Protein AF-A0A225VG70-F1 (afdb_monomer_lite)

Sequence (156 aa):
MWVDADRQVATTNYWRAMEKRLGKIDTQEKLDAAKNTNEFRMFKRYAHTFDDSIASDMRSGYSDPRNYGNDLTKATNMMEWKARAEIWGEFKIHPEDVRTWLDDAKSVLMNANFDDIYRVYLASYDIALVKPTLLGAEAADKAVLKRFMLAEGSTT

Organism: NCBI:txid4795

Secondary structure (DSSP, 8-state):
-HHHHTTT--HHHHHHHHHHHH----SHHHHHHHHTSHHHHHHHHHHHHHHHHHHHHHHHSS---GGGG--TTT--STHHHHHHHHHHHHTT--HHHHHHHHHHHHTT-TT--HHHHHHHHHHHHHH--SPPPHHHHHHHHHHHHHHHHHHHHT--

Foldseek 3Di:
DVVVLVVLQALLVLVVVLCVVQPDDADPVSLVVSCLDPSLLVSLVSLLVNLVVQLVQVVVVPDNDQLSRHPLVRCPHCSSLLSSLLSCLQQVPDLVSLVVNLVSSCVRCVPDPSVVSPVSNVVNNVPHPDRQDPVRSVVVSVVSVVVVVVVVVVPD

Radius of gyration: 15.53 Å; chains: 1; bounding box: 44×32×43 Å

Structure (mmCIF, N/CA/C/O backbone):
data_AF-A0A225VG70-F1
#
_entry.id   AF-A0A225VG70-F1
#
loop_
_atom_site.group_PDB
_atom_site.id
_atom_site.type_symbol
_atom_site.label_atom_id
_atom_site.label_alt_id
_atom_site.label_comp_id
_atom_site.label_asym_id
_atom_site.label_entity_id
_atom_site.label_seq_id
_atom_site.pdbx_PDB_ins_code
_atom_site.Cartn_x
_atom_site.Cartn_y
_atom_site.Cartn_z
_atom_site.occupancy
_atom_site.B_iso_or_equiv
_atom_site.auth_seq_id
_atom_site.auth_comp_id
_atom_site.auth_asym_id
_atom_site.auth_atom_id
_atom_site.pdbx_PDB_model_num
ATOM 1 N N . MET A 1 1 ? -15.673 -1.383 -8.564 1.00 44.97 1 MET A N 1
ATOM 2 C CA . MET A 1 1 ? -14.422 -1.481 -7.785 1.00 44.97 1 MET A CA 1
ATOM 3 C C . MET A 1 1 ? -13.350 -2.230 -8.574 1.00 44.97 1 MET A C 1
ATOM 5 O O . MET A 1 1 ? -12.310 -1.638 -8.787 1.00 44.97 1 MET A O 1
ATOM 9 N N . TRP A 1 2 ? -13.620 -3.428 -9.119 1.00 37.53 2 TRP A N 1
ATOM 10 C CA . TRP A 1 2 ? -12.708 -4.126 -10.057 1.00 37.53 2 TRP A CA 1
ATOM 11 C C . TRP A 1 2 ? -12.391 -3.328 -11.337 1.00 37.53 2 TRP A C 1
ATOM 13 O O . TRP A 1 2 ? -11.246 -3.253 -11.751 1.00 37.53 2 TRP A O 1
ATOM 23 N N . VAL A 1 3 ? -13.387 -2.613 -11.874 1.00 49.53 3 VAL A N 1
ATOM 24 C CA . VAL A 1 3 ? -13.255 -1.785 -13.089 1.00 49.53 3 VAL A CA 1
ATOM 25 C C . VAL A 1 3 ? -12.199 -0.671 -12.971 1.00 49.53 3 VAL A C 1
ATOM 27 O O . VAL A 1 3 ? -11.679 -0.231 -13.988 1.00 49.53 3 VAL A O 1
ATOM 30 N N . ASP A 1 4 ? -11.875 -0.197 -11.763 1.00 50.66 4 ASP A N 1
ATOM 31 C CA . ASP A 1 4 ? -10.913 0.903 -11.590 1.00 50.66 4 ASP A CA 1
ATOM 32 C C . ASP A 1 4 ? -9.460 0.417 -11.493 1.00 50.66 4 ASP A C 1
ATOM 34 O O . ASP A 1 4 ? -8.556 1.150 -11.898 1.00 50.66 4 ASP A O 1
ATOM 38 N N . ALA A 1 5 ? -9.242 -0.821 -11.025 1.00 51.09 5 ALA A N 1
ATOM 39 C CA . ALA A 1 5 ? -7.925 -1.458 -11.039 1.00 51.09 5 ALA A CA 1
ATOM 40 C C . ALA A 1 5 ? -7.481 -1.732 -12.486 1.00 51.09 5 ALA A C 1
ATOM 42 O O . ALA A 1 5 ? -6.388 -1.332 -12.876 1.00 51.09 5 ALA A O 1
ATOM 43 N N . ASP A 1 6 ? -8.393 -2.246 -13.320 1.00 52.91 6 ASP A N 1
ATOM 44 C CA . ASP A 1 6 ? -8.168 -2.446 -14.762 1.00 52.91 6 ASP A CA 1
ATOM 45 C C . ASP A 1 6 ? -7.948 -1.123 -15.521 1.00 52.91 6 ASP A C 1
ATOM 47 O O . ASP A 1 6 ? -7.327 -1.087 -16.581 1.00 52.91 6 ASP A O 1
ATOM 51 N N . ARG A 1 7 ? -8.453 -0.005 -14.981 1.00 53.09 7 ARG A N 1
ATOM 52 C CA . ARG A 1 7 ? -8.252 1.352 -15.523 1.00 53.09 7 ARG A CA 1
ATOM 53 C C . ARG A 1 7 ? -6.978 2.025 -15.019 1.00 53.09 7 ARG A C 1
ATOM 55 O O . ARG A 1 7 ? -6.769 3.199 -15.320 1.00 53.09 7 ARG A O 1
ATOM 62 N N . GLN A 1 8 ? -6.163 1.317 -14.237 1.00 64.38 8 GLN A N 1
ATOM 63 C CA . GLN A 1 8 ? -4.941 1.832 -13.629 1.00 64.38 8 GLN A CA 1
ATOM 64 C C . GLN A 1 8 ? -5.156 3.160 -12.870 1.00 64.38 8 GLN A C 1
ATOM 66 O O . GLN A 1 8 ? -4.318 4.064 -12.895 1.00 64.38 8 GLN A O 1
ATOM 71 N N . VAL A 1 9 ? -6.295 3.310 -12.176 1.00 75.62 9 VAL A N 1
ATOM 72 C CA . VAL A 1 9 ? -6.526 4.488 -11.330 1.00 75.62 9 VAL A CA 1
ATOM 73 C C . VAL A 1 9 ? -5.535 4.452 -10.166 1.00 75.62 9 VAL A C 1
ATOM 75 O O . VAL A 1 9 ? -5.588 3.552 -9.333 1.00 75.62 9 VAL A O 1
ATOM 78 N N . ALA A 1 10 ? -4.650 5.444 -10.080 1.00 82.12 10 ALA A N 1
ATOM 79 C CA . ALA A 1 10 ? -3.602 5.466 -9.061 1.00 82.12 10 ALA A CA 1
ATOM 80 C C . ALA A 1 10 ? -4.141 5.261 -7.630 1.00 82.12 10 ALA A C 1
ATOM 82 O O . ALA A 1 10 ? -5.159 5.862 -7.254 1.00 82.12 10 ALA A O 1
ATOM 83 N N . THR A 1 11 ? -3.427 4.478 -6.811 1.00 87.38 11 THR A N 1
ATOM 84 C CA . THR A 1 11 ? -3.756 4.212 -5.395 1.00 87.38 11 THR A CA 1
ATOM 85 C C . THR A 1 11 ? -3.918 5.503 -4.597 1.00 87.38 11 THR A C 1
ATOM 87 O O . THR A 1 11 ? -4.784 5.593 -3.723 1.00 87.38 11 THR A O 1
ATOM 90 N N . THR A 1 12 ? -3.192 6.549 -4.994 1.00 87.38 12 THR A N 1
ATOM 91 C CA . THR A 1 12 ? -3.253 7.901 -4.427 1.00 87.38 12 THR A CA 1
ATOM 92 C C . THR A 1 12 ? -4.656 8.508 -4.477 1.00 87.38 12 THR A C 1
ATOM 94 O O . THR A 1 12 ? -5.046 9.260 -3.584 1.00 87.38 12 THR A O 1
ATOM 97 N N . ASN A 1 13 ? -5.478 8.171 -5.475 1.00 87.50 13 ASN A N 1
ATOM 98 C CA . ASN A 1 13 ? -6.858 8.661 -5.527 1.00 87.50 13 ASN A CA 1
ATOM 99 C C . ASN A 1 13 ? -7.726 8.026 -4.429 1.00 87.50 13 ASN A C 1
ATOM 101 O O . ASN A 1 13 ? -8.538 8.720 -3.813 1.00 87.50 13 ASN A O 1
ATOM 105 N N . TYR A 1 14 ? -7.525 6.736 -4.152 1.00 89.81 14 TYR A N 1
ATOM 106 C CA . TYR A 1 14 ? -8.212 6.028 -3.072 1.00 89.81 14 TYR A CA 1
ATOM 107 C C . TYR A 1 14 ? -7.711 6.487 -1.698 1.00 89.81 14 TYR A C 1
ATOM 109 O O . TYR A 1 14 ? -8.526 6.707 -0.802 1.00 89.81 14 TYR A O 1
ATOM 117 N N . TRP A 1 15 ? -6.406 6.742 -1.558 1.00 91.50 15 TRP A N 1
ATOM 118 C CA . TRP A 1 15 ? -5.835 7.361 -0.359 1.00 91.50 15 TRP A CA 1
ATOM 119 C C . TRP A 1 15 ? -6.475 8.724 -0.062 1.00 91.50 15 TRP A C 1
ATOM 121 O O . TRP A 1 15 ? -7.020 8.947 1.018 1.00 91.50 15 TRP A O 1
ATOM 131 N N . ARG A 1 16 ? -6.516 9.627 -1.051 1.00 90.69 16 ARG A N 1
ATOM 132 C CA . ARG A 1 16 ? -7.128 10.956 -0.880 1.00 90.69 16 ARG A CA 1
ATOM 133 C C . ARG A 1 16 ? -8.629 10.886 -0.608 1.00 90.69 16 ARG A C 1
ATOM 135 O O . ARG A 1 16 ? -9.163 11.746 0.090 1.00 90.69 16 ARG A O 1
ATOM 142 N N . ALA A 1 17 ? -9.332 9.900 -1.163 1.00 90.69 17 ALA A N 1
ATOM 143 C CA . ALA A 1 17 ? -10.742 9.678 -0.854 1.00 90.69 17 ALA A CA 1
ATOM 144 C C . ALA A 1 17 ? -10.946 9.257 0.612 1.00 90.69 17 ALA A C 1
ATOM 146 O O . ALA A 1 17 ? -11.889 9.731 1.246 1.00 90.69 17 ALA A O 1
ATOM 147 N N . MET A 1 18 ? -10.048 8.431 1.156 1.00 93.12 18 MET A N 1
ATOM 148 C CA . MET A 1 18 ? -10.019 8.092 2.580 1.00 93.12 18 MET A CA 1
ATOM 149 C C . MET A 1 18 ? -9.710 9.323 3.445 1.00 93.12 18 MET A C 1
ATOM 151 O O . MET A 1 18 ? -10.470 9.609 4.367 1.00 93.12 18 MET A O 1
ATOM 155 N N . GLU A 1 19 ? -8.680 10.111 3.118 1.00 93.44 19 GLU A N 1
ATOM 156 C CA . GLU A 1 19 ? -8.354 11.338 3.869 1.00 93.44 19 GLU A CA 1
ATOM 157 C C . GLU A 1 19 ? -9.495 12.366 3.860 1.00 93.44 19 GLU A C 1
ATOM 159 O O . GLU A 1 19 ? -9.709 13.073 4.841 1.00 93.44 19 GLU A O 1
ATOM 164 N N . LYS A 1 20 ? -10.285 12.445 2.782 1.00 93.06 20 LYS A N 1
ATOM 165 C CA . LYS A 1 20 ? -11.480 13.308 2.748 1.00 93.06 20 LYS A CA 1
ATOM 166 C C . LYS A 1 20 ? -12.541 12.911 3.778 1.00 93.06 20 LYS A C 1
ATOM 168 O O . LYS A 1 20 ? -13.326 13.768 4.171 1.00 93.06 20 LYS A O 1
ATOM 173 N N . ARG A 1 21 ? -12.598 11.638 4.175 1.00 93.12 21 ARG A N 1
ATOM 174 C CA . ARG A 1 21 ? -13.572 11.116 5.148 1.00 93.12 21 ARG A CA 1
ATOM 175 C C . ARG A 1 21 ? -13.034 11.127 6.573 1.00 93.12 21 ARG A C 1
ATOM 177 O O . ARG A 1 21 ? -13.767 11.480 7.486 1.00 93.12 21 ARG A O 1
ATOM 184 N N . LEU A 1 22 ? -11.767 10.753 6.748 1.00 93.31 22 LEU A N 1
ATOM 185 C CA . LEU A 1 22 ? -11.134 10.596 8.062 1.00 93.31 22 LEU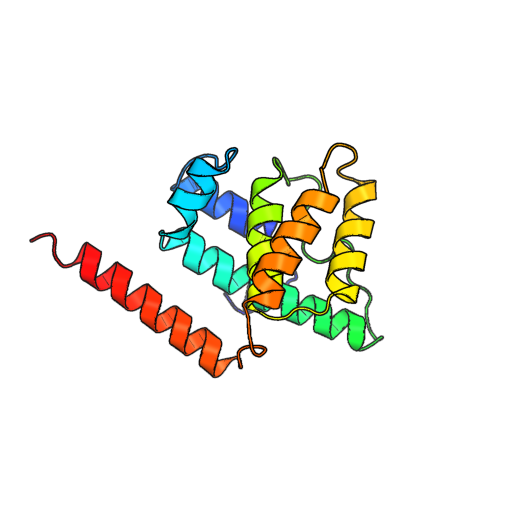 A CA 1
ATOM 186 C C . LEU A 1 22 ? -10.360 11.837 8.531 1.00 93.31 22 LEU A C 1
ATOM 188 O O . LEU A 1 22 ? -9.955 11.916 9.687 1.00 93.31 22 LEU A O 1
ATOM 192 N N . GLY A 1 23 ? -10.134 12.802 7.641 1.00 93.44 23 GLY A N 1
ATOM 193 C CA . GLY A 1 23 ? -9.169 13.876 7.841 1.00 93.44 23 GLY A CA 1
ATOM 194 C C . GLY A 1 23 ? -7.780 13.509 7.309 1.00 93.44 23 GLY A C 1
ATOM 195 O O . GLY A 1 23 ? -7.491 12.363 6.968 1.00 93.44 23 GLY A O 1
ATOM 196 N N . LYS A 1 24 ? -6.907 14.516 7.209 1.00 92.81 24 LYS A N 1
ATOM 197 C CA . LYS A 1 24 ? -5.548 14.364 6.670 1.00 92.81 24 LYS A CA 1
ATOM 198 C C . LYS A 1 24 ? -4.693 13.458 7.561 1.00 92.81 24 LYS A C 1
ATOM 200 O O . LYS A 1 24 ? -4.562 13.741 8.756 1.00 92.81 24 LYS A O 1
ATOM 205 N N . ILE A 1 25 ? -4.058 12.450 6.964 1.00 93.06 25 ILE A N 1
ATOM 206 C CA . ILE A 1 25 ? -3.236 11.440 7.641 1.00 93.06 25 ILE A CA 1
ATOM 207 C C . ILE A 1 25 ? -1.767 11.761 7.361 1.00 93.06 25 ILE A C 1
ATOM 209 O O . ILE A 1 25 ? -1.174 11.279 6.403 1.00 93.06 25 ILE A O 1
ATOM 213 N N . ASP A 1 26 ? -1.182 12.638 8.173 1.00 91.44 26 ASP A N 1
ATOM 214 C CA . ASP A 1 26 ? 0.192 13.134 8.011 1.00 91.44 26 ASP A CA 1
ATOM 215 C C . ASP A 1 26 ? 1.138 12.761 9.162 1.00 91.44 26 ASP A C 1
ATOM 217 O O . ASP A 1 26 ? 2.291 13.191 9.177 1.00 91.44 26 ASP A O 1
ATOM 221 N N . THR A 1 27 ? 0.681 11.926 10.095 1.00 92.31 27 THR A N 1
ATOM 222 C CA . THR A 1 27 ? 1.484 11.391 11.201 1.00 92.31 27 THR A CA 1
ATOM 223 C C . THR A 1 27 ? 1.277 9.886 11.348 1.00 92.31 27 THR A C 1
ATOM 225 O O . THR A 1 27 ? 0.242 9.352 10.941 1.00 92.31 27 THR A O 1
ATOM 228 N N . GLN A 1 28 ? 2.246 9.206 11.972 1.00 92.75 28 GLN A N 1
ATOM 229 C CA . GLN A 1 28 ? 2.155 7.771 12.259 1.00 92.75 28 GLN A CA 1
ATOM 230 C C . GLN A 1 28 ? 0.942 7.447 13.142 1.00 92.75 28 GLN A C 1
ATOM 232 O O . GLN A 1 28 ? 0.203 6.521 12.844 1.00 92.75 28 GLN A O 1
ATOM 237 N N . GLU A 1 29 ? 0.679 8.262 14.166 1.00 95.19 29 GLU A N 1
ATOM 238 C CA . GLU A 1 29 ? -0.475 8.096 15.060 1.00 95.19 29 GLU A CA 1
ATOM 239 C C . GLU A 1 29 ? -1.809 8.128 14.300 1.00 95.19 29 GLU A C 1
ATOM 241 O O . GLU A 1 29 ? -2.671 7.274 14.502 1.00 95.19 29 GLU A O 1
ATOM 246 N N . LYS A 1 30 ? -1.971 9.077 13.369 1.00 95.75 30 LYS A N 1
ATOM 247 C CA . LYS A 1 30 ? -3.176 9.153 12.533 1.00 95.75 30 LYS A CA 1
ATOM 248 C C . LYS A 1 30 ? -3.285 7.973 11.576 1.00 95.75 30 LYS A C 1
ATOM 250 O O . LYS A 1 30 ? -4.392 7.512 11.315 1.00 95.75 30 LYS A O 1
ATOM 255 N N . LEU A 1 31 ? -2.158 7.496 11.046 1.00 95.50 31 LEU A N 1
ATOM 256 C CA . LEU A 1 31 ? -2.132 6.299 10.212 1.00 95.50 31 LEU A CA 1
ATOM 257 C C . LEU A 1 31 ? -2.571 5.074 11.026 1.00 95.50 31 LEU A C 1
ATOM 259 O O . LEU A 1 31 ? -3.438 4.328 10.579 1.00 95.50 31 LEU A O 1
ATOM 263 N N . ASP A 1 32 ? -2.049 4.899 12.236 1.00 95.56 32 ASP A N 1
ATOM 264 C CA . ASP A 1 32 ? -2.404 3.776 13.105 1.00 95.56 32 ASP A CA 1
ATOM 265 C C . ASP A 1 32 ? -3.873 3.828 13.552 1.00 95.56 32 ASP A C 1
ATOM 267 O O . ASP A 1 32 ? -4.547 2.796 13.587 1.00 95.56 32 ASP A O 1
ATOM 271 N N . ALA A 1 33 ? -4.416 5.025 13.792 1.00 94.38 33 ALA A N 1
ATOM 272 C CA . ALA A 1 33 ? -5.848 5.212 14.009 1.00 94.38 33 ALA A CA 1
ATOM 273 C C . ALA A 1 33 ? -6.668 4.837 12.761 1.00 94.38 33 ALA A C 1
ATOM 275 O O . ALA A 1 33 ? -7.660 4.111 12.861 1.00 94.38 33 ALA A O 1
ATOM 276 N N . ALA A 1 34 ? -6.232 5.274 11.573 1.00 95.00 34 ALA A N 1
ATOM 277 C CA . ALA A 1 34 ? -6.913 4.986 10.316 1.00 95.00 34 ALA A CA 1
ATOM 278 C C . ALA A 1 34 ? -6.943 3.484 9.996 1.00 95.00 34 ALA A C 1
ATOM 280 O O . ALA A 1 34 ? -7.959 3.008 9.493 1.00 95.00 34 ALA A O 1
ATOM 281 N N . LYS A 1 35 ? -5.899 2.713 10.336 1.00 93.94 35 LYS A N 1
ATOM 282 C CA . LYS A 1 35 ? -5.830 1.257 10.085 1.00 93.94 35 LYS A CA 1
ATOM 283 C C . LYS A 1 35 ? -7.022 0.470 10.634 1.00 93.94 35 LYS A C 1
ATOM 285 O O . LYS A 1 35 ? -7.380 -0.566 10.076 1.00 93.94 35 LYS A O 1
ATOM 290 N N . ASN A 1 36 ? -7.661 0.979 11.686 1.00 90.38 36 ASN A N 1
ATOM 291 C CA . ASN A 1 36 ? -8.822 0.369 12.328 1.00 90.38 36 ASN A CA 1
ATOM 292 C C . ASN A 1 36 ? -10.167 0.902 11.800 1.00 90.38 36 ASN A C 1
ATOM 294 O O . ASN A 1 36 ? -11.169 0.820 12.503 1.00 90.38 36 ASN A O 1
ATOM 298 N N . THR A 1 37 ? -10.215 1.447 10.582 1.00 92.94 37 THR A N 1
ATOM 299 C CA . THR A 1 37 ? -11.440 1.994 9.970 1.00 92.94 37 THR A CA 1
ATOM 300 C C . THR A 1 37 ? -11.892 1.190 8.751 1.00 92.94 37 THR A C 1
ATOM 302 O O . THR A 1 37 ? -11.100 0.508 8.087 1.00 92.94 37 THR A O 1
ATOM 305 N N . ASN A 1 38 ? -13.180 1.294 8.410 1.00 92.75 38 ASN A N 1
ATOM 306 C CA . ASN A 1 38 ? -13.713 0.683 7.193 1.00 92.75 38 ASN A CA 1
ATOM 307 C C . ASN A 1 38 ? -13.146 1.355 5.927 1.00 92.75 38 ASN A C 1
ATOM 309 O O . ASN A 1 38 ? -12.914 0.681 4.923 1.00 92.75 38 ASN A O 1
ATOM 313 N N . GLU A 1 39 ? -12.865 2.657 5.974 1.00 93.81 39 GLU A N 1
ATOM 314 C CA . GLU A 1 39 ? -12.210 3.403 4.900 1.00 93.81 39 GLU A CA 1
ATOM 315 C C . GLU A 1 39 ? -10.823 2.834 4.588 1.00 93.81 39 GLU A C 1
ATOM 317 O O . GLU A 1 39 ? -10.515 2.584 3.420 1.00 93.81 39 GLU A O 1
ATOM 322 N N . PHE A 1 40 ? -10.012 2.561 5.615 1.00 94.81 40 PHE A N 1
ATOM 323 C CA . PHE A 1 40 ? -8.700 1.951 5.412 1.00 94.81 40 PHE A CA 1
ATOM 324 C C . PHE A 1 40 ? -8.806 0.516 4.905 1.00 94.81 40 PHE A C 1
ATOM 326 O O . PHE A 1 40 ? -8.044 0.131 4.023 1.00 94.81 40 PHE A O 1
ATOM 333 N N . ARG A 1 41 ? -9.784 -0.270 5.376 1.00 94.00 41 ARG A N 1
ATOM 334 C CA . ARG A 1 41 ? -10.064 -1.603 4.813 1.00 94.00 41 ARG A CA 1
ATOM 335 C C . ARG A 1 41 ? -10.334 -1.527 3.306 1.00 94.00 41 ARG A C 1
ATOM 337 O O . ARG A 1 41 ? -9.770 -2.309 2.544 1.00 94.00 41 ARG A O 1
ATOM 344 N N . MET A 1 42 ? -11.163 -0.576 2.866 1.00 92.50 42 MET A N 1
ATOM 345 C CA . MET A 1 42 ? -11.453 -0.364 1.443 1.00 92.50 42 MET A CA 1
ATOM 346 C C . MET A 1 42 ? -10.207 0.058 0.656 1.00 92.50 42 MET A C 1
ATOM 348 O O . MET A 1 42 ? -9.963 -0.486 -0.421 1.00 92.50 42 MET A O 1
ATOM 352 N N . PHE A 1 43 ? -9.411 0.987 1.19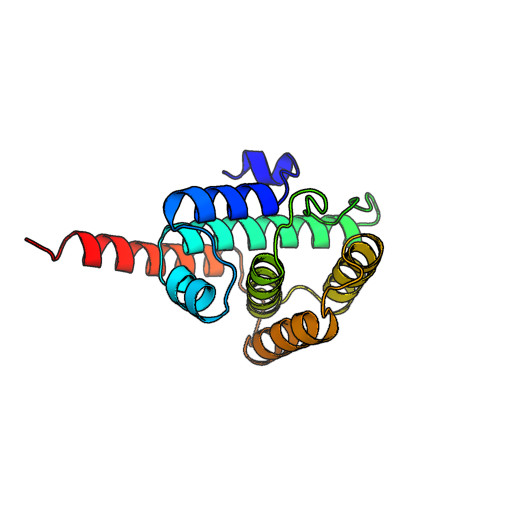5 1.00 93.50 43 PHE A N 1
ATOM 353 C CA . PHE A 1 43 ? -8.135 1.388 0.601 1.00 93.50 43 PHE A CA 1
ATOM 354 C C . PHE A 1 43 ? -7.181 0.197 0.469 1.00 93.50 43 PHE A C 1
ATOM 356 O O . PHE A 1 43 ? -6.689 -0.066 -0.623 1.00 93.50 43 PHE A O 1
ATOM 363 N N . LYS A 1 44 ? -6.977 -0.562 1.550 1.00 94.44 44 LYS A N 1
ATOM 364 C CA . LYS A 1 44 ? -6.104 -1.736 1.589 1.00 94.44 44 LYS A CA 1
ATOM 365 C C . LYS A 1 44 ? -6.511 -2.772 0.553 1.00 94.44 44 LYS A C 1
ATOM 367 O O . LYS A 1 44 ? -5.656 -3.226 -0.203 1.00 94.44 44 LYS A O 1
ATOM 372 N N . ARG A 1 45 ? -7.809 -3.095 0.480 1.00 91.62 45 ARG A N 1
ATOM 373 C CA . ARG A 1 45 ? -8.373 -4.005 -0.527 1.00 91.62 45 ARG A CA 1
ATOM 374 C C . ARG A 1 45 ? -8.036 -3.564 -1.953 1.00 91.62 45 ARG A C 1
ATOM 376 O O . ARG A 1 45 ? -7.617 -4.372 -2.779 1.00 91.62 45 ARG A O 1
ATOM 383 N N . TYR A 1 46 ? -8.234 -2.281 -2.242 1.00 91.19 46 TYR A N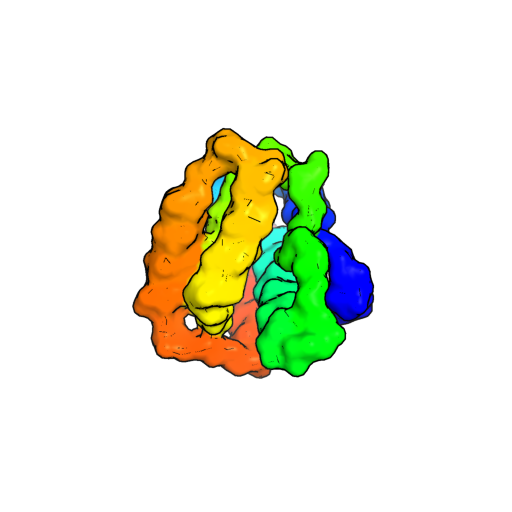 1
ATOM 384 C CA . TYR A 1 46 ? -7.919 -1.728 -3.552 1.00 91.19 46 TYR A CA 1
ATOM 385 C C . TYR A 1 46 ? -6.415 -1.786 -3.843 1.00 91.19 46 TYR A C 1
ATOM 387 O O . TYR A 1 46 ? -6.018 -2.337 -4.865 1.00 91.19 46 TYR A O 1
ATOM 395 N N . ALA A 1 47 ? -5.592 -1.279 -2.921 1.00 91.88 47 ALA A N 1
ATOM 396 C CA . ALA A 1 47 ? -4.147 -1.179 -3.075 1.00 91.88 47 ALA A CA 1
ATOM 397 C C . ALA A 1 47 ? -3.500 -2.541 -3.336 1.00 91.88 47 ALA A C 1
ATOM 399 O O . ALA A 1 47 ? -2.759 -2.668 -4.299 1.00 91.88 47 ALA A O 1
ATOM 400 N N . HIS A 1 48 ? -3.828 -3.585 -2.563 1.00 91.06 48 HIS A N 1
ATOM 401 C CA . HIS A 1 48 ? -3.212 -4.893 -2.810 1.00 91.06 48 HIS A CA 1
ATOM 402 C C . HIS A 1 48 ? -3.641 -5.500 -4.153 1.00 91.06 48 HIS A C 1
ATOM 404 O O . HIS A 1 48 ? -2.832 -6.149 -4.801 1.00 91.06 48 HIS A O 1
ATOM 410 N N . THR A 1 49 ? -4.900 -5.316 -4.574 1.00 88.75 49 THR A N 1
ATOM 411 C CA . THR A 1 49 ? -5.392 -5.873 -5.848 1.00 88.75 49 THR A CA 1
ATOM 412 C C . THR A 1 49 ? -4.712 -5.180 -7.024 1.00 88.75 49 THR A C 1
ATOM 414 O O . THR A 1 49 ? -4.294 -5.828 -7.977 1.00 88.75 49 THR A O 1
ATOM 417 N N . PHE A 1 50 ? -4.579 -3.860 -6.922 1.00 89.06 50 PHE A N 1
ATOM 418 C CA . PHE A 1 50 ? -3.891 -3.031 -7.895 1.00 89.06 50 PHE A CA 1
ATOM 419 C C . PHE A 1 50 ? -2.395 -3.361 -7.973 1.00 89.06 50 PHE A C 1
ATOM 421 O O . PHE A 1 50 ? -1.848 -3.586 -9.046 1.00 89.06 50 PHE A O 1
ATOM 428 N N . ASP A 1 51 ? -1.712 -3.404 -6.833 1.00 89.94 51 ASP A N 1
ATOM 429 C CA . ASP A 1 51 ? -0.262 -3.601 -6.797 1.00 89.94 51 ASP A CA 1
ATOM 430 C C . ASP A 1 51 ? 0.118 -5.018 -7.252 1.00 89.94 51 ASP A C 1
ATOM 432 O O . ASP A 1 51 ? 1.132 -5.206 -7.923 1.00 89.94 51 ASP A O 1
ATOM 436 N N . ASP A 1 52 ? -0.735 -6.011 -6.979 1.00 89.19 52 ASP A N 1
ATOM 437 C CA . ASP A 1 52 ? -0.576 -7.364 -7.515 1.00 89.19 52 ASP A CA 1
ATOM 438 C C . ASP A 1 52 ? -0.727 -7.408 -9.045 1.00 89.19 52 ASP A C 1
ATOM 440 O O . ASP A 1 52 ? 0.042 -8.099 -9.717 1.00 89.19 52 ASP A O 1
ATOM 444 N N . SER A 1 53 ? -1.660 -6.633 -9.619 1.00 87.06 53 SER A N 1
ATOM 445 C CA . SER A 1 53 ? -1.802 -6.551 -11.078 1.00 87.06 53 SER A CA 1
ATOM 446 C C . SER A 1 53 ? -0.598 -5.867 -11.728 1.00 87.06 53 SER A C 1
ATOM 448 O O . SER A 1 53 ? -0.095 -6.364 -12.729 1.00 87.06 53 SER A O 1
ATOM 450 N N . ILE A 1 54 ? -0.066 -4.796 -11.126 1.00 87.75 54 ILE A N 1
ATOM 451 C CA . ILE A 1 54 ? 1.167 -4.139 -11.597 1.00 87.75 54 ILE A CA 1
ATOM 452 C C . ILE A 1 54 ? 2.355 -5.101 -11.570 1.00 87.75 54 ILE A C 1
ATOM 454 O O . ILE A 1 54 ? 3.091 -5.192 -12.552 1.00 87.75 54 ILE A O 1
ATOM 458 N N . ALA A 1 55 ? 2.537 -5.844 -10.474 1.00 89.12 55 ALA A N 1
ATOM 459 C CA . ALA A 1 55 ? 3.603 -6.837 -10.375 1.00 89.12 55 ALA A CA 1
ATOM 460 C C . ALA A 1 55 ? 3.452 -7.932 -11.445 1.00 89.12 55 ALA A C 1
ATOM 462 O O . ALA A 1 55 ? 4.433 -8.331 -12.076 1.00 89.12 55 ALA A O 1
ATOM 463 N N . SER A 1 56 ? 2.222 -8.399 -11.683 1.00 87.44 56 SER A N 1
ATOM 464 C CA . SER A 1 56 ? 1.920 -9.361 -12.745 1.00 87.44 56 SER A CA 1
ATOM 465 C C . SER A 1 56 ? 2.268 -8.809 -14.131 1.00 87.44 56 SER A C 1
ATOM 467 O O . SER A 1 56 ? 2.926 -9.500 -14.909 1.00 87.44 56 SER A O 1
ATOM 469 N N . ASP A 1 57 ? 1.887 -7.565 -14.429 1.00 85.31 57 ASP A N 1
ATOM 470 C CA . ASP A 1 57 ? 2.172 -6.913 -15.710 1.00 85.31 57 ASP A CA 1
ATOM 471 C C . ASP A 1 57 ? 3.681 -6.787 -15.949 1.00 85.31 57 ASP A C 1
ATOM 473 O O . ASP A 1 57 ? 4.168 -7.233 -16.991 1.00 85.31 57 ASP A O 1
ATOM 477 N N . MET A 1 58 ? 4.435 -6.298 -14.958 1.00 85.31 58 MET A N 1
ATOM 478 C CA . MET A 1 58 ? 5.899 -6.200 -15.029 1.00 85.31 58 MET A CA 1
ATOM 479 C C . MET A 1 58 ? 6.555 -7.552 -15.318 1.00 85.31 58 MET A C 1
ATOM 481 O O . MET A 1 58 ? 7.420 -7.670 -16.186 1.00 85.31 58 MET A O 1
ATOM 485 N N . ARG A 1 59 ? 6.128 -8.600 -14.605 1.00 84.75 59 ARG A N 1
ATOM 486 C CA . ARG A 1 59 ? 6.682 -9.956 -14.740 1.00 84.75 59 ARG A CA 1
ATOM 487 C C . ARG A 1 59 ? 6.278 -10.638 -16.040 1.00 84.75 59 ARG A C 1
ATOM 489 O O . ARG A 1 59 ? 6.959 -11.564 -16.473 1.00 84.75 59 ARG A O 1
ATOM 496 N N . SER A 1 60 ? 5.184 -10.201 -16.659 1.00 84.19 60 SER A N 1
ATOM 497 C CA . SER A 1 60 ? 4.733 -10.730 -17.945 1.00 84.19 60 SER A CA 1
ATOM 498 C C . SER A 1 60 ? 5.665 -10.343 -19.100 1.00 84.19 60 SER A C 1
ATOM 500 O O . SER A 1 60 ? 5.675 -11.021 -20.125 1.00 84.19 60 SER A O 1
ATOM 502 N N . GLY A 1 61 ? 6.434 -9.255 -18.952 1.00 76.25 61 GLY A N 1
ATOM 503 C CA . GLY A 1 61 ? 7.314 -8.714 -19.991 1.00 76.25 61 GLY A CA 1
ATOM 504 C C . GLY A 1 61 ? 6.588 -8.035 -21.161 1.00 76.25 61 GLY A C 1
ATOM 505 O O . GLY A 1 61 ? 7.250 -7.515 -22.056 1.00 76.25 61 GLY A O 1
ATOM 506 N N . TYR A 1 62 ? 5.249 -8.013 -21.171 1.00 70.00 62 TYR A N 1
ATOM 507 C CA . TYR A 1 62 ? 4.451 -7.379 -22.228 1.00 70.00 62 TYR A CA 1
ATOM 508 C C . TYR A 1 62 ? 4.253 -5.875 -22.022 1.00 70.00 62 TYR A C 1
ATOM 510 O O . TYR A 1 62 ? 4.012 -5.151 -22.988 1.00 70.00 62 TYR A O 1
ATOM 518 N N . SER A 1 63 ? 4.332 -5.401 -20.778 1.00 70.38 63 SER A N 1
ATOM 519 C CA . SER A 1 63 ? 4.136 -3.999 -20.422 1.00 70.38 63 SER A CA 1
ATOM 520 C C . SER A 1 63 ? 4.954 -3.655 -19.184 1.00 70.38 63 SER A C 1
ATOM 522 O O . SER A 1 63 ? 4.936 -4.402 -18.212 1.00 70.38 63 SER A O 1
ATOM 524 N N . ASP A 1 64 ? 5.619 -2.502 -19.211 1.00 70.81 64 ASP A N 1
ATOM 525 C CA . ASP A 1 64 ? 6.250 -1.901 -18.038 1.00 70.81 64 ASP A CA 1
ATOM 526 C C . ASP A 1 64 ? 5.409 -0.692 -17.584 1.00 70.81 64 ASP A C 1
ATOM 528 O O . ASP A 1 64 ? 5.400 0.345 -18.268 1.00 70.81 64 ASP A O 1
ATOM 532 N N . PRO A 1 65 ? 4.599 -0.825 -16.515 1.00 71.19 65 PRO A N 1
ATOM 533 C CA . PRO A 1 65 ? 3.706 0.237 -16.073 1.00 71.19 65 PRO A CA 1
ATOM 534 C C . PRO A 1 65 ? 4.484 1.465 -15.594 1.00 71.19 65 PRO A C 1
ATOM 536 O O . PRO A 1 65 ? 5.281 1.404 -14.664 1.00 71.19 65 PRO A O 1
ATOM 539 N N . ARG A 1 66 ? 4.191 2.636 -16.166 1.00 69.25 66 ARG A N 1
ATOM 540 C CA . ARG A 1 66 ? 4.791 3.894 -15.696 1.00 69.25 66 ARG A CA 1
ATOM 541 C C . ARG A 1 66 ? 4.228 4.288 -14.332 1.00 69.25 66 ARG A C 1
ATOM 543 O O . ARG A 1 66 ? 3.014 4.258 -14.134 1.00 69.25 66 ARG A O 1
ATOM 550 N N . ASN A 1 67 ? 5.097 4.740 -13.428 1.00 70.62 67 ASN A N 1
ATOM 551 C CA . ASN A 1 67 ? 4.761 5.203 -12.075 1.00 70.62 67 ASN A CA 1
ATOM 552 C C . ASN A 1 67 ? 4.133 4.142 -11.146 1.00 70.62 67 ASN A C 1
ATOM 554 O O . ASN A 1 67 ? 3.683 4.495 -10.054 1.00 70.62 67 ASN A O 1
ATOM 558 N N . TYR A 1 68 ? 4.056 2.869 -11.564 1.00 75.25 68 TYR A N 1
ATOM 559 C CA . TYR A 1 68 ? 3.659 1.706 -10.751 1.00 75.25 68 TYR A CA 1
ATOM 560 C C . TYR A 1 68 ? 2.484 1.957 -9.782 1.00 75.25 68 TYR A C 1
ATOM 562 O O . TYR A 1 68 ? 2.540 1.663 -8.586 1.00 75.25 68 TYR A O 1
ATOM 570 N N . GLY A 1 69 ? 1.414 2.572 -10.299 1.00 64.25 69 GLY A N 1
ATOM 571 C CA . GLY A 1 69 ? 0.191 2.841 -9.535 1.00 64.25 69 GLY A CA 1
ATOM 572 C C . GLY A 1 69 ? 0.133 4.128 -8.741 1.00 64.25 69 GLY A C 1
ATOM 573 O O . GLY A 1 69 ? -0.856 4.363 -8.049 1.00 64.25 69 GLY A O 1
ATOM 574 N N . ASN A 1 70 ? 1.151 4.973 -8.837 1.00 71.06 70 ASN A N 1
ATOM 575 C CA . ASN A 1 70 ? 1.219 6.220 -8.099 1.00 71.06 70 ASN A CA 1
ATOM 576 C C . ASN A 1 70 ? 0.886 7.424 -8.962 1.00 71.06 70 ASN A C 1
ATOM 578 O O . ASN A 1 70 ? 1.353 7.564 -10.091 1.00 71.06 70 ASN A O 1
ATOM 582 N N . ASP A 1 71 ? 0.155 8.361 -8.364 1.00 75.00 71 ASP A N 1
ATOM 583 C CA . ASP A 1 71 ? 0.134 9.733 -8.846 1.00 75.00 71 ASP A CA 1
ATOM 584 C C . ASP A 1 71 ? 1.105 10.542 -7.985 1.00 75.00 71 ASP A C 1
ATOM 586 O O . ASP A 1 71 ? 0.739 11.143 -6.971 1.00 75.00 71 ASP A O 1
ATOM 590 N N . LEU A 1 72 ? 2.374 10.527 -8.395 1.00 70.56 72 LEU A N 1
ATOM 591 C CA . LEU A 1 72 ? 3.475 11.160 -7.668 1.00 70.56 72 LEU A CA 1
ATOM 592 C C . LEU A 1 72 ? 3.308 12.688 -7.555 1.00 70.56 72 LEU A C 1
ATOM 594 O O . LEU A 1 72 ? 3.903 13.305 -6.678 1.00 70.56 72 LEU A O 1
ATOM 598 N N . THR A 1 73 ? 2.443 13.298 -8.377 1.00 70.31 73 THR A N 1
ATOM 599 C CA . THR A 1 73 ? 2.096 14.729 -8.287 1.00 70.31 73 THR A CA 1
ATOM 600 C C . THR A 1 73 ? 1.077 15.034 -7.187 1.00 70.31 73 THR A C 1
ATOM 602 O O . THR A 1 73 ? 0.924 16.184 -6.773 1.00 70.31 73 THR A O 1
ATOM 605 N N . LYS A 1 74 ? 0.364 14.010 -6.702 1.00 72.25 74 LYS A N 1
ATOM 606 C CA . LYS A 1 74 ? -0.684 14.119 -5.678 1.00 72.25 74 LYS A CA 1
ATOM 607 C C . LYS A 1 74 ? -0.303 13.496 -4.341 1.00 72.25 74 LYS A C 1
ATOM 609 O O . LYS A 1 74 ? -1.045 13.704 -3.381 1.00 72.25 74 LYS A O 1
ATOM 614 N N . ALA A 1 75 ? 0.796 12.750 -4.266 1.00 66.88 75 ALA A N 1
ATOM 615 C CA . ALA A 1 75 ? 1.310 12.205 -3.016 1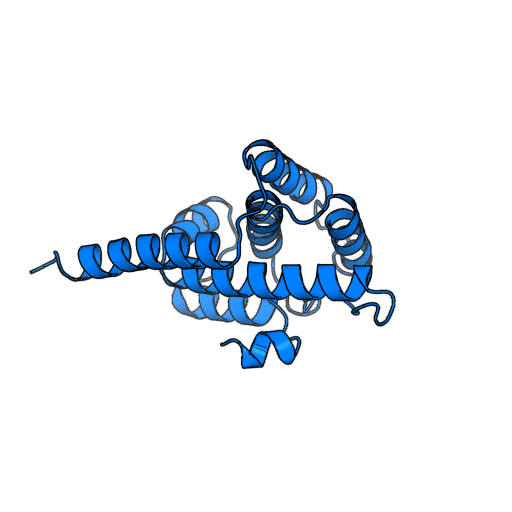.00 66.88 75 ALA A CA 1
ATOM 616 C C . ALA A 1 75 ? 1.743 13.359 -2.094 1.00 66.88 75 ALA A C 1
ATOM 618 O O . ALA A 1 75 ? 2.785 13.979 -2.284 1.00 66.88 75 ALA A O 1
ATOM 619 N N . THR A 1 76 ? 0.909 13.698 -1.107 1.00 61.06 76 THR A N 1
ATOM 620 C CA . THR A 1 76 ? 1.140 14.871 -0.246 1.00 61.06 76 THR A CA 1
ATOM 621 C C . THR A 1 76 ? 2.030 14.589 0.963 1.00 61.06 76 THR A C 1
ATOM 623 O O . THR A 1 76 ? 2.501 15.531 1.598 1.00 61.06 76 THR A O 1
ATOM 626 N N . ASN A 1 77 ? 2.212 13.317 1.337 1.00 74.50 77 ASN A N 1
ATOM 627 C CA . ASN A 1 77 ? 3.033 12.895 2.473 1.00 74.50 77 ASN A CA 1
ATOM 628 C C . ASN A 1 77 ? 3.452 11.412 2.346 1.00 74.50 77 ASN A C 1
ATOM 630 O O . ASN A 1 77 ? 2.926 10.672 1.517 1.00 74.50 77 ASN A O 1
ATOM 634 N N . MET A 1 78 ? 4.385 10.975 3.199 1.00 84.44 78 MET A N 1
ATOM 635 C CA . MET A 1 78 ? 4.923 9.605 3.187 1.00 84.44 78 MET A CA 1
ATOM 636 C C . MET A 1 78 ? 4.039 8.554 3.876 1.00 84.44 78 MET A C 1
ATOM 638 O O . MET A 1 78 ? 4.402 7.380 3.877 1.00 84.44 78 MET A O 1
ATOM 642 N N . MET A 1 79 ? 2.902 8.924 4.474 1.00 90.25 79 MET A N 1
ATOM 643 C CA . MET A 1 79 ? 2.039 7.968 5.184 1.00 90.25 79 MET A CA 1
ATOM 644 C C . MET A 1 79 ? 1.325 7.016 4.226 1.00 90.25 79 MET A C 1
ATOM 646 O O . MET A 1 79 ? 1.190 5.843 4.561 1.00 90.25 79 MET A O 1
ATOM 650 N N . GLU A 1 80 ? 0.951 7.467 3.021 1.00 90.31 80 GLU A N 1
ATO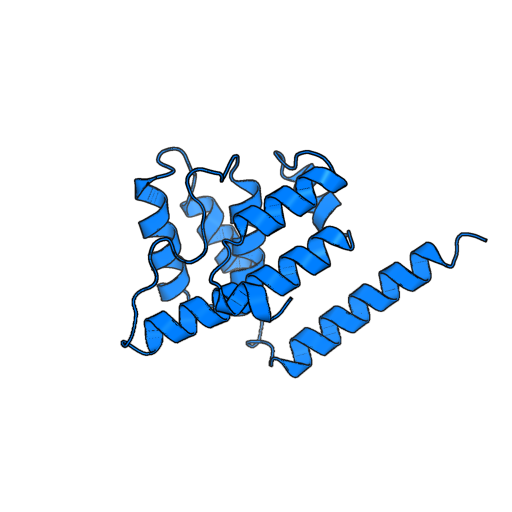M 651 C CA . GLU A 1 80 ? 0.425 6.564 1.983 1.00 90.31 80 GLU A CA 1
ATOM 652 C C . GLU A 1 80 ? 1.448 5.468 1.657 1.00 90.31 80 GLU A C 1
ATOM 654 O O . GLU A 1 80 ? 1.116 4.286 1.624 1.00 90.31 80 GLU A O 1
ATOM 659 N N . TRP A 1 81 ? 2.712 5.856 1.474 1.00 89.50 81 TRP A N 1
ATOM 660 C CA . TRP A 1 81 ? 3.805 4.936 1.160 1.00 89.50 81 TRP A CA 1
ATOM 661 C C . TRP A 1 81 ? 4.108 3.976 2.303 1.00 89.50 81 TRP A C 1
ATOM 663 O O . TRP A 1 81 ? 4.343 2.799 2.050 1.00 89.50 81 TRP A O 1
ATOM 673 N N . LYS A 1 82 ? 4.053 4.441 3.557 1.00 92.62 82 LYS A N 1
ATOM 674 C CA . LYS A 1 82 ? 4.167 3.554 4.724 1.00 92.62 82 LYS A CA 1
ATOM 675 C C . LYS A 1 82 ? 3.033 2.537 4.759 1.00 92.62 82 LYS A C 1
ATOM 677 O O . LYS A 1 82 ? 3.296 1.350 4.910 1.00 92.62 82 LYS A O 1
ATOM 682 N N . ALA A 1 83 ? 1.794 2.982 4.552 1.00 94.44 83 ALA A N 1
ATOM 683 C CA . ALA A 1 83 ? 0.639 2.093 4.505 1.00 94.44 83 ALA A CA 1
ATOM 684 C C . ALA A 1 83 ? 0.763 1.061 3.376 1.00 94.44 83 ALA A C 1
ATOM 686 O O . ALA A 1 83 ? 0.522 -0.123 3.594 1.00 94.44 83 ALA A O 1
ATOM 687 N N . ARG A 1 84 ? 1.176 1.486 2.177 1.00 93.31 84 ARG A N 1
ATOM 688 C CA . ARG A 1 84 ? 1.399 0.573 1.051 1.00 93.31 84 ARG A CA 1
ATOM 689 C C . ARG A 1 84 ? 2.550 -0.390 1.300 1.00 93.31 84 ARG A C 1
ATOM 691 O O . ARG A 1 84 ? 2.395 -1.559 0.986 1.00 93.31 84 ARG A O 1
ATOM 698 N N . ALA A 1 85 ? 3.639 0.042 1.931 1.00 94.62 85 ALA A N 1
ATOM 699 C CA . ALA A 1 85 ? 4.744 -0.841 2.293 1.00 94.62 85 ALA A CA 1
ATOM 700 C C . ALA A 1 85 ? 4.311 -1.980 3.221 1.00 94.62 85 ALA A C 1
ATOM 702 O O . ALA A 1 85 ? 4.669 -3.132 2.974 1.00 94.62 85 ALA A O 1
ATOM 703 N N . GLU A 1 86 ? 3.493 -1.683 4.234 1.00 96.06 86 GLU A N 1
ATOM 704 C CA . GLU A 1 86 ? 2.903 -2.722 5.084 1.00 96.06 86 GLU A CA 1
ATOM 705 C C . GLU A 1 86 ? 2.064 -3.698 4.254 1.00 96.06 86 GLU A C 1
ATOM 707 O O . GLU A 1 86 ? 2.254 -4.910 4.338 1.00 96.06 86 GLU A O 1
ATOM 712 N N . ILE A 1 87 ? 1.205 -3.175 3.374 1.00 95.88 87 ILE A N 1
ATOM 713 C CA . ILE A 1 87 ? 0.360 -3.979 2.483 1.00 95.88 87 ILE A CA 1
ATOM 714 C C . ILE A 1 87 ? 1.218 -4.862 1.562 1.00 95.88 87 ILE A C 1
ATOM 716 O O . ILE A 1 87 ? 0.980 -6.063 1.478 1.00 95.88 87 ILE A O 1
ATOM 720 N N . TRP A 1 88 ? 2.245 -4.328 0.904 1.00 96.19 88 TRP A N 1
ATOM 721 C CA . TRP A 1 88 ? 3.137 -5.114 0.047 1.00 96.19 88 TRP A CA 1
ATOM 722 C C . TRP A 1 88 ? 3.788 -6.270 0.802 1.00 96.19 88 TRP A C 1
ATOM 724 O O . TRP A 1 88 ? 3.884 -7.375 0.264 1.00 96.19 88 TRP A O 1
ATOM 734 N N . GLY A 1 89 ? 4.202 -6.029 2.048 1.00 96.69 89 GLY A N 1
ATOM 735 C CA . GLY A 1 89 ? 4.793 -7.054 2.898 1.00 96.69 89 GLY A CA 1
ATOM 736 C C . GLY A 1 89 ? 3.775 -8.125 3.282 1.00 96.69 89 GLY A C 1
ATOM 737 O O . GLY A 1 89 ? 4.014 -9.311 3.058 1.00 96.69 89 GLY A O 1
ATOM 738 N N . GLU A 1 90 ? 2.604 -7.711 3.769 1.00 95.62 90 GLU A N 1
ATOM 739 C CA . GLU A 1 90 ? 1.506 -8.614 4.130 1.00 95.62 90 GLU A CA 1
ATOM 740 C C . GLU A 1 90 ? 1.059 -9.513 2.965 1.00 95.62 90 GLU A C 1
ATOM 742 O O . GLU A 1 90 ? 0.767 -10.695 3.158 1.00 95.62 90 GLU A O 1
ATOM 747 N N . PHE A 1 91 ? 1.016 -8.964 1.749 1.00 94.50 91 PHE A N 1
ATOM 748 C CA . PHE A 1 91 ? 0.585 -9.672 0.542 1.00 94.50 91 PHE A CA 1
ATOM 749 C C . PHE A 1 91 ? 1.736 -10.300 -0.250 1.00 94.50 91 PHE A C 1
ATOM 751 O O . PHE A 1 91 ? 1.499 -10.850 -1.328 1.00 94.50 91 PHE A O 1
ATOM 758 N N . LYS A 1 92 ? 2.963 -10.284 0.286 1.00 94.94 92 LYS A N 1
ATOM 759 C CA . LYS A 1 92 ? 4.142 -10.919 -0.321 1.00 94.94 92 LYS A CA 1
ATOM 760 C C . LYS A 1 92 ? 4.391 -10.481 -1.768 1.00 94.94 92 LYS A C 1
ATOM 762 O O . LYS A 1 92 ? 4.698 -11.312 -2.628 1.00 94.94 92 LYS A O 1
ATOM 767 N N . ILE A 1 93 ? 4.275 -9.181 -2.041 1.00 94.56 93 ILE A N 1
ATOM 768 C CA . ILE A 1 93 ? 4.844 -8.619 -3.272 1.00 94.56 93 ILE A CA 1
ATOM 769 C C . ILE A 1 93 ? 6.350 -8.878 -3.243 1.00 94.56 93 ILE A C 1
ATOM 771 O O . ILE A 1 93 ? 6.969 -8.834 -2.183 1.00 94.56 93 ILE A O 1
ATOM 775 N N . HIS A 1 94 ? 6.938 -9.222 -4.384 1.00 94.50 94 HIS A N 1
ATOM 776 C CA . HIS A 1 94 ? 8.332 -9.632 -4.408 1.00 94.50 94 HIS A CA 1
ATOM 777 C C . HIS A 1 94 ? 9.266 -8.459 -4.069 1.00 94.50 94 HIS A C 1
ATOM 779 O O . HIS A 1 94 ? 9.046 -7.352 -4.565 1.00 94.50 94 HIS A O 1
ATOM 785 N N . PRO A 1 95 ? 10.349 -8.687 -3.300 1.00 95.06 95 PRO A N 1
ATOM 786 C CA . PRO A 1 95 ? 11.267 -7.619 -2.909 1.00 95.06 95 PRO A CA 1
ATOM 787 C C . PRO A 1 95 ? 11.857 -6.824 -4.079 1.00 95.06 95 PRO A C 1
ATOM 789 O O . PRO A 1 95 ? 12.070 -5.623 -3.947 1.00 95.06 95 PRO A O 1
ATOM 792 N N . GLU A 1 96 ? 12.124 -7.475 -5.213 1.00 92.94 96 GLU A N 1
ATOM 793 C CA . GLU A 1 96 ? 12.653 -6.798 -6.408 1.00 92.94 96 GLU A CA 1
ATOM 794 C C . GLU A 1 96 ? 11.632 -5.836 -7.022 1.00 92.94 96 GLU A C 1
ATOM 796 O O . GLU A 1 96 ? 11.992 -4.703 -7.323 1.00 92.94 96 GLU A O 1
ATOM 801 N N . ASP A 1 97 ? 10.361 -6.239 -7.120 1.00 92.38 97 ASP A N 1
ATOM 802 C CA . ASP A 1 97 ? 9.291 -5.382 -7.645 1.00 92.38 97 ASP A CA 1
ATOM 803 C C . ASP A 1 97 ? 9.142 -4.137 -6.753 1.00 92.38 97 ASP A C 1
ATOM 805 O O . ASP A 1 97 ? 9.152 -3.009 -7.241 1.00 92.38 97 ASP A O 1
ATOM 809 N N . VAL A 1 98 ? 9.122 -4.333 -5.427 1.00 93.25 98 VAL A N 1
ATOM 810 C CA . VAL A 1 98 ? 9.055 -3.231 -4.452 1.00 93.25 98 VAL A CA 1
ATOM 811 C C . VAL A 1 98 ? 10.254 -2.291 -4.581 1.00 93.25 98 VAL A C 1
ATOM 813 O O . VAL A 1 98 ? 10.080 -1.074 -4.534 1.00 93.25 98 VAL A O 1
ATOM 816 N N . ARG A 1 99 ? 11.473 -2.817 -4.758 1.00 92.00 99 ARG A N 1
ATOM 817 C CA . ARG A 1 99 ? 12.666 -1.980 -4.976 1.00 92.00 99 ARG A CA 1
ATOM 818 C C . ARG A 1 99 ? 12.532 -1.143 -6.241 1.00 92.00 99 ARG A C 1
ATOM 820 O O . ARG A 1 99 ? 12.749 0.062 -6.163 1.00 92.00 99 ARG A O 1
ATOM 827 N N . THR A 1 100 ? 12.107 -1.745 -7.351 1.00 89.75 100 THR A N 1
ATOM 828 C CA . THR A 1 100 ? 11.869 -1.028 -8.610 1.00 89.75 100 THR A CA 1
ATOM 829 C C . THR A 1 100 ? 10.861 0.108 -8.427 1.00 89.75 100 THR A C 1
ATOM 831 O O . THR A 1 100 ? 11.117 1.228 -8.864 1.00 89.75 100 THR A O 1
ATOM 834 N N . TRP A 1 101 ? 9.751 -0.131 -7.721 1.00 88.81 101 TRP A N 1
ATOM 835 C CA . TRP A 1 101 ? 8.734 0.900 -7.472 1.00 88.81 101 TRP A CA 1
ATOM 836 C C . TRP A 1 101 ? 9.254 2.051 -6.607 1.00 88.81 101 TRP A C 1
ATOM 838 O O . TRP A 1 101 ? 8.934 3.214 -6.855 1.00 88.81 101 TRP A O 1
ATOM 848 N N . LEU A 1 102 ? 10.052 1.743 -5.580 1.00 88.81 102 LEU A N 1
ATOM 849 C CA . LEU A 1 102 ? 10.657 2.762 -4.720 1.00 88.81 102 LEU A CA 1
ATOM 850 C C . LEU A 1 102 ? 11.736 3.558 -5.463 1.00 88.81 102 LEU A C 1
ATOM 852 O O . LEU A 1 102 ? 11.839 4.766 -5.260 1.00 88.81 102 LEU A O 1
ATOM 856 N N . ASP A 1 103 ? 12.521 2.912 -6.325 1.00 86.69 103 ASP A N 1
ATOM 857 C CA . ASP A 1 103 ? 13.550 3.573 -7.130 1.00 86.69 103 ASP A CA 1
ATOM 858 C C . ASP A 1 103 ? 12.947 4.514 -8.181 1.00 86.69 103 ASP A C 1
ATOM 860 O O . ASP A 1 103 ? 13.428 5.637 -8.336 1.00 86.69 103 ASP A O 1
ATOM 864 N N . ASP A 1 104 ? 11.847 4.121 -8.826 1.00 83.81 104 ASP A N 1
ATOM 865 C CA . ASP A 1 104 ? 11.073 4.997 -9.715 1.00 83.81 104 ASP A CA 1
ATOM 866 C C . ASP A 1 104 ? 10.579 6.252 -8.973 1.00 83.81 104 ASP A C 1
ATOM 868 O O . ASP A 1 104 ? 10.792 7.389 -9.410 1.00 83.81 104 ASP A O 1
ATOM 872 N N . ALA A 1 105 ? 10.036 6.066 -7.767 1.00 81.38 105 ALA A N 1
ATOM 873 C CA . ALA A 1 105 ? 9.526 7.155 -6.942 1.00 81.38 105 ALA A CA 1
ATOM 874 C C . ALA A 1 105 ? 10.610 8.118 -6.420 1.00 81.38 105 ALA A C 1
ATOM 876 O O . ALA A 1 105 ? 10.306 9.294 -6.187 1.00 81.38 105 ALA A O 1
ATOM 877 N N . LYS A 1 106 ? 11.871 7.677 -6.267 1.00 79.50 106 LYS A N 1
ATOM 878 C CA . LYS A 1 106 ? 12.999 8.546 -5.857 1.00 79.50 106 LYS A CA 1
ATOM 879 C C . LYS A 1 106 ? 13.208 9.722 -6.799 1.00 79.50 106 LYS A C 1
ATOM 881 O O . LYS A 1 106 ? 13.608 10.795 -6.348 1.00 79.50 106 LYS A O 1
ATOM 886 N N . SER A 1 107 ? 12.913 9.537 -8.085 1.00 70.44 107 SER A N 1
ATOM 887 C CA . SER A 1 107 ? 13.048 10.592 -9.090 1.00 70.44 107 SER A CA 1
ATOM 888 C C . SER A 1 107 ? 12.076 11.762 -8.869 1.00 70.44 107 SER A C 1
ATOM 890 O O . SER A 1 107 ? 12.368 12.881 -9.288 1.00 70.44 107 SER A O 1
ATOM 892 N N . VAL A 1 108 ? 10.960 11.530 -8.164 1.00 68.50 108 VAL A N 1
ATOM 893 C CA . VAL A 1 108 ? 9.898 12.528 -7.951 1.00 68.50 108 VAL A CA 1
ATOM 894 C C . VAL A 1 108 ? 9.796 12.984 -6.493 1.00 68.50 108 VAL A C 1
ATOM 896 O O . VAL A 1 108 ? 9.508 14.150 -6.232 1.00 68.50 108 VAL A O 1
ATOM 899 N N . LEU A 1 109 ? 10.077 12.109 -5.523 1.00 71.19 109 LEU A N 1
ATOM 900 C CA . LEU A 1 109 ? 9.982 12.406 -4.089 1.00 71.19 109 LEU A CA 1
ATOM 901 C C . LEU A 1 109 ? 11.375 12.482 -3.443 1.00 71.19 109 LEU A C 1
ATOM 903 O O . LEU A 1 109 ? 11.691 11.730 -2.528 1.00 71.19 109 LEU A O 1
ATOM 907 N N . MET A 1 110 ? 12.215 13.416 -3.894 1.00 63.34 110 MET A N 1
ATOM 908 C CA . MET A 1 110 ? 13.640 13.500 -3.512 1.00 63.34 110 MET A CA 1
ATOM 909 C C . MET A 1 110 ? 13.923 13.595 -1.998 1.00 63.34 110 MET A C 1
ATOM 911 O O . MET A 1 110 ? 15.004 13.220 -1.555 1.00 63.34 110 MET A O 1
ATOM 915 N N . ASN A 1 111 ? 12.963 14.072 -1.198 1.00 67.00 111 ASN A N 1
ATOM 916 C CA . ASN A 1 111 ? 13.097 14.216 0.260 1.00 67.00 111 ASN A CA 1
ATOM 917 C C . ASN A 1 111 ? 12.459 13.059 1.054 1.00 67.00 111 ASN A C 1
ATOM 919 O O . ASN A 1 111 ? 12.374 13.118 2.282 1.00 67.00 111 ASN A O 1
ATOM 923 N N . ALA A 1 112 ? 11.957 12.027 0.376 1.00 73.50 112 ALA A N 1
ATOM 924 C CA . ALA A 1 112 ? 11.347 10.873 1.014 1.00 73.50 112 ALA A CA 1
ATOM 925 C C . ALA A 1 112 ? 12.403 9.904 1.561 1.00 73.50 112 ALA A C 1
ATOM 927 O O . ALA A 1 112 ? 13.370 9.553 0.888 1.00 73.50 112 ALA A O 1
ATOM 928 N N . ASN A 1 113 ? 12.190 9.412 2.783 1.00 83.94 113 ASN A N 1
ATOM 929 C CA . ASN A 1 113 ? 13.042 8.386 3.379 1.00 83.94 113 ASN A CA 1
ATOM 930 C C . ASN A 1 113 ? 12.622 6.989 2.887 1.00 83.94 113 ASN A C 1
ATOM 932 O O . ASN A 1 113 ? 11.902 6.268 3.577 1.00 83.94 113 ASN A O 1
ATOM 936 N N . PHE A 1 114 ? 13.039 6.625 1.673 1.00 86.38 114 PHE A N 1
ATOM 937 C CA . PHE A 1 114 ? 12.699 5.337 1.054 1.00 86.38 114 PHE A CA 1
ATOM 938 C C . PHE A 1 114 ? 13.290 4.124 1.782 1.00 86.38 114 PHE A C 1
ATOM 940 O O . PHE A 1 114 ? 12.683 3.055 1.748 1.00 86.38 114 PHE A O 1
ATOM 947 N N . ASP A 1 115 ? 14.408 4.285 2.492 1.00 89.75 115 ASP A N 1
ATOM 948 C CA . ASP A 1 115 ? 14.972 3.220 3.328 1.00 89.75 115 ASP A CA 1
ATOM 949 C C . ASP A 1 115 ? 14.037 2.888 4.497 1.00 89.75 115 ASP A C 1
ATOM 951 O O . ASP A 1 115 ? 13.843 1.722 4.838 1.00 89.75 115 ASP A O 1
ATOM 955 N N . ASP A 1 116 ? 13.398 3.903 5.088 1.00 91.00 116 ASP A N 1
ATOM 956 C CA . ASP A 1 116 ? 12.372 3.699 6.111 1.00 91.00 116 ASP A CA 1
ATOM 957 C C . ASP A 1 116 ? 11.163 2.938 5.559 1.00 91.00 116 ASP A C 1
ATOM 959 O O . ASP A 1 116 ? 10.707 1.978 6.177 1.00 91.00 116 ASP A O 1
ATOM 963 N N . ILE A 1 117 ? 10.696 3.307 4.363 1.00 92.19 117 ILE A N 1
ATOM 964 C CA . ILE A 1 117 ? 9.587 2.620 3.684 1.00 92.19 117 ILE A CA 1
ATOM 965 C C . ILE A 1 117 ? 9.938 1.158 3.405 1.00 92.19 117 ILE A C 1
ATOM 967 O O . ILE A 1 117 ? 9.151 0.261 3.708 1.00 92.19 117 ILE A O 1
ATOM 971 N N . TYR A 1 118 ? 11.139 0.895 2.888 1.00 94.75 118 TYR A N 1
ATOM 972 C CA . TYR A 1 118 ? 11.570 -0.467 2.598 1.00 94.75 118 TYR A CA 1
ATOM 973 C C . TYR A 1 118 ? 11.731 -1.311 3.873 1.00 94.75 118 TYR A C 1
ATOM 975 O O . TYR A 1 118 ? 11.402 -2.496 3.867 1.00 94.75 118 TYR A O 1
ATOM 983 N N . ARG A 1 119 ? 12.159 -0.717 4.997 1.00 95.50 119 ARG A N 1
ATOM 984 C CA . ARG A 1 119 ? 12.189 -1.409 6.301 1.00 95.50 119 ARG A CA 1
ATOM 985 C C . ARG A 1 119 ? 10.794 -1.771 6.807 1.00 95.50 119 ARG A C 1
ATOM 987 O O . ARG A 1 119 ? 10.617 -2.880 7.302 1.00 95.50 119 ARG A O 1
ATOM 994 N N . VAL A 1 120 ? 9.815 -0.874 6.670 1.00 95.56 120 VAL A N 1
ATOM 995 C CA . VAL A 1 120 ? 8.407 -1.155 7.019 1.00 95.56 120 VAL A CA 1
ATOM 996 C C . VAL A 1 120 ? 7.866 -2.324 6.191 1.00 95.56 120 VAL A C 1
ATOM 998 O O . VAL A 1 120 ? 7.232 -3.234 6.733 1.00 95.56 120 VAL A O 1
ATOM 1001 N N . TYR A 1 121 ? 8.178 -2.330 4.893 1.00 97.06 121 TYR A N 1
ATOM 1002 C CA . TYR A 1 121 ? 7.860 -3.438 3.999 1.00 97.06 121 TYR A CA 1
ATOM 1003 C C . TYR A 1 121 ? 8.488 -4.752 4.475 1.00 97.06 121 TYR A C 1
ATOM 1005 O O . TYR A 1 121 ? 7.762 -5.725 4.663 1.00 97.06 121 TYR A O 1
ATOM 1013 N N . LEU A 1 122 ? 9.803 -4.778 4.720 1.00 97.06 122 LEU A N 1
ATOM 1014 C CA . LEU A 1 122 ? 10.506 -5.988 5.158 1.00 97.06 122 LEU A CA 1
ATOM 1015 C C . LEU A 1 122 ? 9.946 -6.533 6.471 1.00 97.06 122 LEU A C 1
ATOM 1017 O O . LEU A 1 122 ? 9.697 -7.727 6.566 1.00 97.06 122 LEU A O 1
ATOM 1021 N N . ALA A 1 123 ? 9.668 -5.667 7.448 1.00 96.75 123 ALA A N 1
ATOM 1022 C CA . ALA A 1 123 ? 9.081 -6.090 8.716 1.00 96.75 123 ALA A CA 1
ATOM 1023 C C . ALA A 1 123 ? 7.736 -6.812 8.512 1.00 96.75 123 ALA A C 1
ATOM 1025 O O . ALA A 1 123 ? 7.496 -7.861 9.106 1.00 96.75 123 ALA A O 1
ATOM 1026 N N . SER A 1 124 ? 6.878 -6.286 7.635 1.00 96.12 124 SER A N 1
ATOM 1027 C CA . SER A 1 124 ? 5.585 -6.908 7.317 1.00 96.12 124 SER A CA 1
ATOM 1028 C C . SER A 1 124 ? 5.751 -8.173 6.468 1.00 96.12 124 SER A C 1
ATOM 1030 O O . SER A 1 124 ? 5.050 -9.165 6.677 1.00 96.12 124 SER A O 1
ATOM 1032 N N . TYR A 1 125 ? 6.714 -8.167 5.544 1.00 96.12 125 TYR A N 1
ATOM 1033 C CA . TYR A 1 125 ? 7.053 -9.307 4.701 1.00 96.12 125 TYR A CA 1
ATOM 1034 C C . TYR A 1 125 ? 7.566 -10.480 5.533 1.00 96.12 125 TYR A C 1
ATOM 1036 O O . TYR A 1 125 ? 7.115 -11.598 5.320 1.00 96.12 125 TYR A O 1
ATOM 1044 N N . ASP A 1 126 ? 8.458 -10.255 6.493 1.00 93.38 126 ASP A N 1
ATOM 1045 C CA . ASP A 1 126 ? 9.049 -11.313 7.320 1.00 93.38 126 ASP A CA 1
ATOM 1046 C C . ASP A 1 126 ? 8.029 -11.940 8.285 1.00 93.38 126 ASP A C 1
ATOM 1048 O O . ASP A 1 126 ? 8.123 -13.125 8.604 1.00 93.38 126 ASP A O 1
ATOM 1052 N N . ILE A 1 127 ? 7.017 -11.171 8.706 1.00 93.25 127 ILE A N 1
ATOM 1053 C CA . ILE A 1 127 ? 5.897 -11.666 9.524 1.00 93.25 127 ILE A CA 1
ATOM 1054 C C . ILE A 1 127 ? 4.941 -12.534 8.696 1.00 93.25 127 ILE A C 1
ATOM 1056 O O . ILE A 1 127 ? 4.441 -13.552 9.182 1.00 93.25 127 ILE A O 1
ATOM 1060 N N . ALA A 1 128 ? 4.653 -12.145 7.452 1.00 88.44 128 ALA A N 1
ATOM 1061 C CA . ALA A 1 128 ? 3.784 -12.925 6.583 1.00 88.44 128 ALA A CA 1
ATOM 1062 C C . ALA A 1 128 ? 4.444 -14.278 6.252 1.00 88.44 128 ALA A C 1
ATOM 1064 O O . ALA A 1 128 ? 5.577 -14.339 5.786 1.00 88.44 128 ALA A O 1
ATOM 1065 N N . LEU A 1 129 ? 3.743 -15.395 6.453 1.00 85.88 129 LEU A N 1
ATOM 1066 C CA . LEU A 1 129 ? 4.317 -16.723 6.183 1.00 85.88 129 LEU A CA 1
ATOM 1067 C C . LEU A 1 129 ? 4.207 -17.114 4.706 1.00 85.88 129 LEU A C 1
ATOM 1069 O O . LEU A 1 129 ? 5.131 -17.683 4.132 1.00 85.88 129 LEU A O 1
ATOM 1073 N N . VAL A 1 130 ? 3.076 -16.794 4.078 1.00 89.38 130 VAL A N 1
ATOM 1074 C CA . VAL A 1 130 ? 2.758 -17.158 2.692 1.00 89.38 130 VAL A CA 1
ATOM 1075 C C . VAL A 1 130 ? 1.955 -16.048 2.029 1.00 89.38 130 VAL A C 1
ATOM 1077 O O . VAL A 1 130 ? 1.230 -15.321 2.709 1.00 89.38 130 VAL A O 1
ATOM 1080 N N . LYS A 1 131 ? 2.056 -15.939 0.698 1.00 89.69 131 LYS A N 1
ATOM 1081 C CA . LYS A 1 131 ? 1.203 -15.039 -0.082 1.00 89.69 131 LYS A CA 1
ATOM 1082 C C . LYS A 1 131 ? -0.257 -15.484 0.078 1.00 89.69 131 LYS A C 1
ATOM 1084 O O . LYS A 1 131 ? -0.555 -16.640 -0.240 1.00 89.69 131 LYS A O 1
ATOM 1089 N N . PRO A 1 132 ? -1.170 -14.621 0.553 1.00 88.56 132 PRO A N 1
ATOM 1090 C CA . PRO A 1 132 ? -2.582 -14.964 0.616 1.00 88.56 132 PRO A CA 1
ATOM 1091 C C . PRO A 1 132 ? -3.113 -15.301 -0.781 1.00 88.56 132 PRO A C 1
ATOM 1093 O O . PRO A 1 132 ? -2.838 -14.591 -1.747 1.00 88.56 132 PRO A O 1
ATOM 1096 N N . THR A 1 133 ? -3.904 -16.368 -0.898 1.00 88.69 133 THR A N 1
ATOM 1097 C CA . THR A 1 133 ? -4.693 -16.589 -2.118 1.00 88.69 133 THR A CA 1
ATOM 1098 C C . THR A 1 133 ? -5.767 -15.509 -2.229 1.00 88.69 133 THR A C 1
ATOM 1100 O O . THR A 1 133 ? -6.187 -14.953 -1.211 1.00 88.69 133 THR A O 1
ATOM 1103 N N . LEU A 1 134 ? -6.275 -15.249 -3.439 1.00 83.38 134 LEU A N 1
ATOM 1104 C CA . LEU A 1 134 ? -7.368 -14.289 -3.631 1.00 83.38 134 LEU A CA 1
ATOM 1105 C C . LEU A 1 134 ? -8.570 -14.611 -2.725 1.00 83.38 134 LEU A C 1
ATOM 1107 O O . LEU A 1 134 ? -9.069 -13.741 -2.018 1.00 83.38 134 LEU A O 1
ATOM 1111 N N . LEU A 1 135 ? -8.970 -15.886 -2.667 1.00 87.00 135 LEU A N 1
ATOM 1112 C CA . LEU A 1 135 ? -10.052 -16.349 -1.793 1.00 87.00 135 LEU A CA 1
ATOM 1113 C C . LEU A 1 135 ? -9.737 -16.136 -0.305 1.00 87.00 135 LEU A C 1
ATOM 1115 O O . LEU A 1 135 ? -10.621 -15.756 0.462 1.00 87.00 135 LEU A O 1
ATOM 1119 N N . GLY A 1 136 ? -8.487 -16.361 0.110 1.00 89.31 136 GLY A N 1
ATOM 1120 C CA . GLY A 1 136 ? -8.042 -16.121 1.482 1.00 89.31 136 GLY A CA 1
ATOM 1121 C C . GLY A 1 136 ? -8.094 -14.639 1.860 1.00 89.31 136 GLY A C 1
ATOM 1122 O O . GLY A 1 136 ? -8.612 -14.294 2.923 1.00 89.31 136 GLY A O 1
ATOM 1123 N N . ALA A 1 137 ? -7.630 -13.761 0.969 1.00 87.19 137 ALA A N 1
ATOM 1124 C CA . ALA A 1 137 ? -7.689 -12.313 1.145 1.00 87.19 137 ALA A CA 1
ATOM 1125 C C . ALA A 1 137 ? -9.139 -11.806 1.230 1.00 87.19 137 ALA A C 1
ATOM 1127 O O . ALA A 1 137 ? -9.477 -11.037 2.130 1.00 87.19 137 ALA A O 1
ATOM 1128 N N . GLU A 1 138 ? -10.024 -12.287 0.353 1.00 88.50 138 GLU A N 1
ATOM 1129 C CA . GLU A 1 138 ? -11.448 -11.938 0.387 1.00 88.50 138 GLU A CA 1
ATOM 1130 C C . GLU A 1 138 ? -12.150 -12.431 1.657 1.00 88.50 138 GLU A C 1
ATOM 1132 O O . GLU A 1 138 ? -13.008 -11.734 2.204 1.00 88.50 138 GLU A O 1
ATOM 1137 N N . ALA A 1 139 ? -11.806 -13.627 2.139 1.00 90.12 139 ALA A N 1
ATOM 1138 C CA . ALA A 1 139 ? -12.343 -14.153 3.388 1.00 90.12 139 ALA A CA 1
ATOM 1139 C C . ALA A 1 139 ? -11.899 -13.303 4.591 1.00 90.12 139 ALA A C 1
ATOM 1141 O O . ALA A 1 139 ? -12.729 -12.966 5.440 1.00 90.12 139 ALA A O 1
ATOM 1142 N N . ALA A 1 140 ? -10.624 -12.906 4.637 1.00 89.06 140 ALA A N 1
ATOM 1143 C CA . ALA A 1 140 ? -10.097 -12.014 5.666 1.00 89.06 140 ALA A CA 1
ATOM 1144 C C . ALA A 1 140 ? -10.773 -10.630 5.622 1.00 89.06 140 ALA A C 1
ATOM 1146 O O . ALA A 1 140 ? -11.230 -10.143 6.657 1.00 89.06 140 ALA A O 1
ATOM 1147 N N . ASP A 1 141 ? -10.933 -10.039 4.433 1.00 89.62 141 ASP A N 1
ATOM 1148 C CA . ASP A 1 141 ? -11.647 -8.768 4.236 1.00 89.62 141 ASP A CA 1
ATOM 1149 C C . ASP A 1 141 ? -13.094 -8.837 4.750 1.00 89.62 141 ASP A C 1
ATOM 1151 O O . ASP A 1 141 ? -13.537 -7.974 5.512 1.00 89.62 141 ASP A O 1
ATOM 1155 N N . LYS A 1 142 ? -13.827 -9.902 4.400 1.00 90.12 142 LYS A N 1
ATOM 1156 C CA . LYS A 1 142 ? -15.202 -10.127 4.879 1.00 90.12 142 LYS A CA 1
ATOM 1157 C C . LYS A 1 142 ? -15.267 -10.272 6.399 1.00 90.12 142 LYS A C 1
ATOM 1159 O O . LYS A 1 142 ? -16.201 -9.758 7.017 1.00 90.12 142 LYS A O 1
ATOM 1164 N N . ALA A 1 143 ? -14.295 -10.947 7.012 1.00 91.75 143 ALA A N 1
ATOM 1165 C CA . ALA A 1 143 ? -14.233 -11.090 8.464 1.00 91.75 143 ALA A CA 1
ATOM 1166 C C . ALA A 1 143 ? -14.010 -9.738 9.162 1.00 91.75 143 ALA A C 1
ATOM 1168 O O . ALA A 1 143 ? -14.665 -9.457 10.166 1.00 91.75 143 ALA A O 1
ATOM 1169 N N . VAL A 1 144 ? -13.142 -8.883 8.612 1.00 90.31 144 VAL A N 1
ATOM 1170 C CA . VAL A 1 144 ? -12.922 -7.519 9.116 1.00 90.31 144 VAL A CA 1
ATOM 1171 C C . VAL A 1 144 ? -14.177 -6.663 8.936 1.00 90.31 144 VAL A C 1
ATOM 1173 O O . VAL A 1 144 ? -14.613 -6.021 9.889 1.00 90.31 144 VAL A O 1
ATOM 1176 N N . LEU A 1 145 ? -14.825 -6.712 7.767 1.00 90.25 145 LEU A N 1
ATOM 1177 C CA . L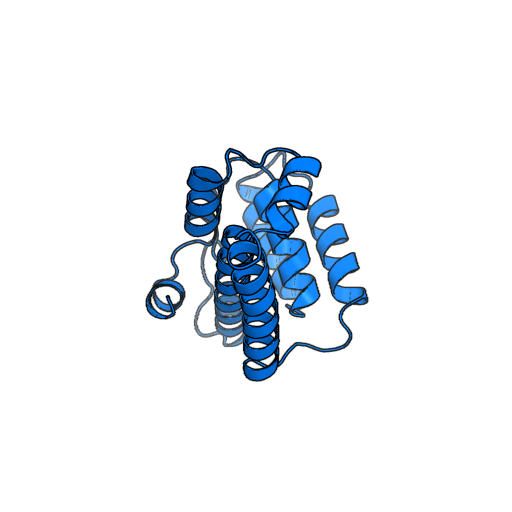EU A 1 145 ? -16.084 -5.999 7.528 1.00 90.25 145 LEU A CA 1
ATOM 1178 C C . LEU A 1 145 ? -17.168 -6.394 8.534 1.00 90.25 145 LEU A C 1
ATOM 1180 O O . LEU A 1 145 ? -17.835 -5.527 9.094 1.00 90.25 145 LEU A O 1
ATOM 1184 N N . LYS A 1 146 ? -17.318 -7.693 8.814 1.00 90.44 146 LYS A N 1
ATOM 1185 C CA . LYS A 1 146 ? -18.286 -8.174 9.804 1.00 90.44 146 LYS A CA 1
ATOM 1186 C C . LYS A 1 146 ? -18.046 -7.551 11.183 1.00 90.44 146 LYS A C 1
ATOM 1188 O O . LYS A 1 146 ? -19.013 -7.230 11.863 1.00 90.44 146 LYS A O 1
ATOM 1193 N N . ARG A 1 147 ? -16.786 -7.348 11.591 1.00 88.62 147 ARG A N 1
ATOM 1194 C CA . ARG A 1 147 ? -16.461 -6.676 12.864 1.00 88.62 147 ARG A CA 1
ATOM 1195 C C . ARG A 1 147 ? -16.940 -5.226 12.876 1.00 88.62 147 ARG A C 1
ATOM 1197 O O . ARG A 1 147 ? -17.537 -4.822 13.865 1.00 88.62 147 ARG A O 1
ATOM 1204 N N . PHE A 1 148 ? -16.750 -4.484 11.783 1.00 85.44 148 PHE A N 1
ATOM 1205 C CA . PHE A 1 148 ? -17.258 -3.112 11.669 1.00 85.44 148 PHE A CA 1
ATOM 1206 C C . PHE A 1 148 ? -18.786 -3.055 11.716 1.00 85.44 148 PHE A C 1
ATOM 1208 O O . PHE A 1 148 ? -19.338 -2.302 12.510 1.00 85.44 148 PHE A O 1
ATOM 1215 N N . MET A 1 149 ? -19.470 -3.921 10.962 1.00 84.75 149 MET A N 1
ATOM 1216 C CA . MET A 1 149 ? -20.938 -3.969 10.956 1.00 84.75 149 MET A CA 1
ATOM 1217 C C . MET A 1 149 ? -21.528 -4.310 12.332 1.00 84.75 149 MET A C 1
ATOM 1219 O O . MET A 1 149 ? -22.565 -3.778 12.714 1.00 84.75 149 MET A O 1
ATOM 1223 N N . LEU A 1 150 ? -20.880 -5.204 13.086 1.00 84.50 150 LEU A N 1
ATOM 1224 C CA . LEU A 1 150 ? -21.322 -5.565 14.436 1.00 84.50 150 LEU A CA 1
ATOM 1225 C C . LEU A 1 150 ? -21.032 -4.462 15.460 1.00 84.50 150 LEU A C 1
ATOM 1227 O O . LEU A 1 150 ? -21.841 -4.258 16.360 1.00 84.50 150 LEU A O 1
ATOM 1231 N N . ALA A 1 151 ? -19.909 -3.753 15.329 1.00 78.38 151 ALA A N 1
ATOM 1232 C CA . ALA A 1 151 ? -19.577 -2.624 16.194 1.00 78.38 151 ALA A CA 1
ATOM 1233 C C . ALA A 1 151 ? -20.555 -1.452 16.001 1.00 78.38 151 ALA A C 1
ATOM 1235 O O . ALA A 1 151 ? -20.995 -0.862 16.982 1.00 78.38 151 ALA A O 1
ATOM 1236 N N . GLU A 1 152 ? -20.949 -1.166 14.757 1.00 65.88 152 GLU A N 1
ATOM 1237 C CA . GLU A 1 152 ? -21.954 -0.143 14.435 1.00 65.88 152 GLU A CA 1
ATOM 1238 C C . GLU A 1 152 ? -23.378 -0.546 14.855 1.00 65.88 152 GLU A C 1
ATOM 1240 O O . GLU A 1 152 ? -24.187 0.318 15.173 1.00 65.88 152 GLU A O 1
ATOM 1245 N N . GLY A 1 153 ? -23.691 -1.847 14.876 1.00 59.50 153 GLY A N 1
ATOM 1246 C CA . GLY A 1 153 ? -25.000 -2.369 15.286 1.00 59.50 153 GLY A CA 1
ATOM 1247 C C . GLY A 1 153 ? -25.163 -2.644 16.788 1.00 59.50 153 GLY A C 1
ATOM 1248 O O . GLY A 1 153 ? -26.260 -2.990 17.208 1.00 59.50 153 GLY A O 1
ATOM 1249 N N . SER A 1 154 ? -24.100 -2.523 17.593 1.00 52.25 154 SER A N 1
ATOM 1250 C CA . SER A 1 154 ? -24.126 -2.776 19.051 1.00 52.25 154 SER A CA 1
ATOM 1251 C C . SER A 1 154 ? -24.318 -1.506 19.897 1.00 52.25 154 SER A C 1
ATOM 1253 O O . SER A 1 154 ? -24.168 -1.555 21.114 1.00 52.25 154 SER A O 1
ATOM 1255 N N . THR A 1 155 ? -24.616 -0.362 19.274 1.00 48.16 155 THR A N 1
ATOM 1256 C CA . THR A 1 155 ? -24.833 0.944 19.931 1.00 48.16 155 THR A CA 1
ATOM 1257 C C . THR A 1 155 ? -26.313 1.298 20.152 1.00 48.16 155 THR A C 1
ATOM 1259 O O . THR A 1 155 ? -26.636 2.467 20.362 1.00 48.16 155 THR A O 1
ATOM 1262 N N . THR A 1 156 ? -27.212 0.309 20.154 1.00 39.69 156 THR A N 1
ATOM 1263 C CA . THR A 1 156 ? -28.615 0.430 20.615 1.00 39.69 156 THR A CA 1
ATOM 1264 C C . THR A 1 156 ? -28.816 -0.251 21.953 1.00 39.69 156 THR A C 1
ATOM 1266 O O . THR A 1 156 ? -29.545 0.319 22.791 1.00 39.69 156 THR A O 1
#

pLDDT: mean 84.4, std 13.09, range [37.53, 97.06]